Protein AF-A0A392QX19-F1 (afdb_monomer)

Radius of gyration: 12.13 Å; Cα contacts (8 Å, |Δi|>4): 17; chains: 1; bounding box: 25×15×27 Å

Organism: NCBI:txid97028

Mean predicted aligned error: 6.83 Å

Nearest PDB structures (foldseek):
  8esq-assembly1_3  TM=8.627E-01  e=1.192E-01  Schizosaccharomyces pombe

Sequence (34 aa):
MKTIERAHMPKDLWERVKLPRNYEQALEVIDKHL

Foldseek 3Di:
DQDPVCPVPPVPRDDDDDADPDPVSSVVVVVVVD

Structure (mmCIF, N/CA/C/O backbone):
data_AF-A0A392QX19-F1
#
_entry.id   AF-A0A392QX19-F1
#
loop_
_atom_site.group_PDB
_atom_site.id
_atom_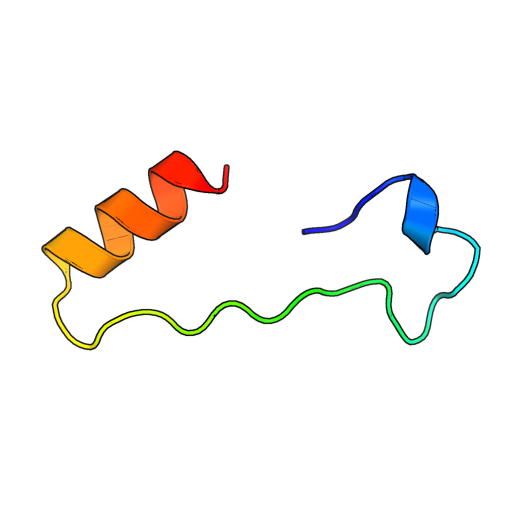site.type_symbol
_atom_site.label_atom_id
_atom_site.label_alt_id
_atom_site.label_comp_id
_atom_site.label_asym_id
_atom_site.label_entity_id
_atom_site.label_seq_id
_atom_site.pdbx_PDB_ins_code
_atom_site.Cartn_x
_atom_site.Cartn_y
_atom_site.Cartn_z
_atom_site.occupancy
_atom_site.B_iso_or_equiv
_atom_site.auth_seq_id
_atom_site.auth_comp_id
_atom_site.auth_asym_id
_atom_site.auth_atom_id
_atom_site.pdbx_PDB_model_num
ATOM 1 N N . MET A 1 1 ? 5.083 -2.601 -4.0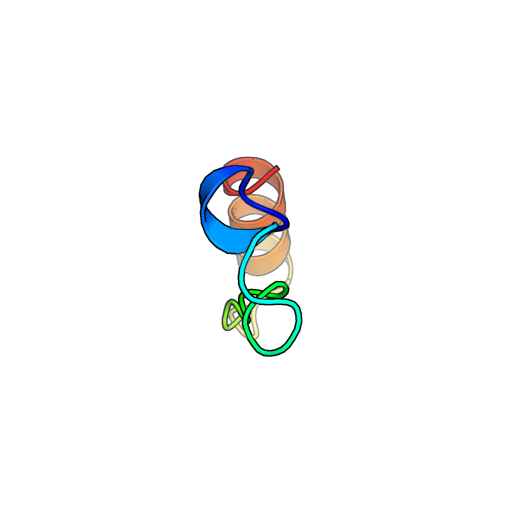83 1.00 61.84 1 MET A N 1
ATOM 2 C CA . MET A 1 1 ? 6.430 -2.008 -4.150 1.00 61.84 1 MET A CA 1
ATOM 3 C C . MET A 1 1 ? 7.071 -2.392 -5.478 1.00 61.84 1 MET A C 1
ATOM 5 O O . MET A 1 1 ? 6.705 -3.432 -6.013 1.00 61.84 1 MET A O 1
ATOM 9 N N . LYS A 1 2 ? 7.949 -1.554 -6.043 1.00 58.19 2 LYS A N 1
ATOM 10 C CA . LYS A 1 2 ? 8.749 -1.923 -7.223 1.00 58.19 2 LYS A CA 1
ATOM 11 C C . LYS A 1 2 ? 10.073 -2.495 -6.732 1.00 58.19 2 LYS A C 1
ATOM 13 O O . LYS A 1 2 ? 11.020 -1.751 -6.504 1.00 58.19 2 LYS A O 1
ATOM 18 N N . THR A 1 3 ? 10.118 -3.798 -6.513 1.00 67.19 3 THR A N 1
ATOM 19 C CA . THR A 1 3 ? 11.335 -4.473 -6.051 1.00 67.19 3 THR A CA 1
ATOM 20 C C . THR A 1 3 ? 12.285 -4.670 -7.235 1.00 67.19 3 THR A C 1
ATOM 22 O O . THR A 1 3 ? 11.830 -5.047 -8.318 1.00 67.19 3 THR A O 1
ATOM 25 N N . ILE A 1 4 ? 13.595 -4.442 -7.046 1.00 62.19 4 ILE A N 1
ATOM 26 C CA . ILE A 1 4 ? 14.633 -4.666 -8.082 1.00 62.19 4 ILE A CA 1
ATOM 27 C C . ILE A 1 4 ? 14.515 -6.078 -8.679 1.00 62.19 4 ILE A C 1
ATOM 29 O O . ILE A 1 4 ? 14.650 -6.268 -9.886 1.00 62.19 4 ILE A O 1
ATOM 33 N N . GLU A 1 5 ? 14.162 -7.052 -7.842 1.00 63.78 5 GLU A N 1
ATOM 34 C CA . GLU A 1 5 ? 13.988 -8.454 -8.215 1.00 63.78 5 GLU A CA 1
ATOM 35 C C . GLU A 1 5 ? 12.879 -8.669 -9.245 1.00 63.78 5 GLU A C 1
ATOM 37 O O . GLU A 1 5 ? 12.936 -9.636 -9.989 1.00 63.78 5 GLU A O 1
ATOM 42 N N . ARG A 1 6 ? 11.895 -7.769 -9.357 1.00 65.94 6 ARG A N 1
ATOM 43 C CA . ARG A 1 6 ? 10.782 -7.891 -10.316 1.00 65.94 6 ARG A CA 1
ATOM 44 C C . ARG A 1 6 ? 10.941 -7.045 -11.571 1.00 65.94 6 ARG A C 1
ATOM 46 O O . ARG A 1 6 ? 10.081 -7.089 -12.445 1.00 65.94 6 ARG A O 1
ATOM 53 N N . ALA A 1 7 ? 12.049 -6.320 -11.716 1.00 66.88 7 ALA A N 1
ATOM 54 C CA . ALA A 1 7 ? 12.312 -5.517 -12.910 1.00 66.88 7 ALA A CA 1
ATOM 55 C C . ALA A 1 7 ? 12.385 -6.364 -14.198 1.00 66.88 7 ALA A C 1
ATOM 57 O O . ALA A 1 7 ? 12.078 -5.868 -15.279 1.00 66.88 7 ALA A O 1
ATOM 58 N N . HIS A 1 8 ? 12.734 -7.651 -14.078 1.00 75.56 8 HIS A N 1
ATOM 59 C CA . HIS A 1 8 ? 12.795 -8.593 -15.198 1.00 75.56 8 HIS A CA 1
ATOM 60 C C . HIS A 1 8 ? 11.425 -9.177 -15.602 1.00 75.56 8 HIS A C 1
ATOM 62 O O . HIS A 1 8 ? 11.304 -9.760 -16.678 1.00 75.56 8 HIS A O 1
ATOM 68 N N . MET A 1 9 ? 10.386 -9.008 -14.775 1.00 74.94 9 MET A N 1
ATOM 69 C CA . MET A 1 9 ? 9.021 -9.484 -15.025 1.00 74.94 9 MET A CA 1
ATOM 70 C C . MET A 1 9 ? 8.030 -8.309 -14.935 1.00 74.94 9 MET A C 1
ATOM 72 O O . MET A 1 9 ? 7.417 -8.078 -13.891 1.00 74.94 9 MET A O 1
ATOM 76 N N . PRO A 1 10 ? 7.815 -7.561 -16.038 1.00 73.94 10 PRO A N 1
ATOM 77 C CA . PRO A 1 10 ? 7.002 -6.340 -16.031 1.00 73.94 10 PRO A CA 1
ATOM 78 C C . PRO A 1 10 ? 5.527 -6.573 -15.665 1.00 73.94 10 PRO A C 1
ATOM 80 O O . PRO A 1 10 ? 4.845 -5.641 -15.243 1.00 73.94 10 PRO A O 1
ATOM 83 N N . LYS A 1 11 ? 5.039 -7.814 -15.784 1.00 76.88 11 LYS A N 1
ATOM 84 C CA . LYS A 1 11 ? 3.683 -8.216 -15.387 1.00 76.88 11 LYS A CA 1
ATOM 85 C C . LYS A 1 11 ? 3.477 -8.207 -13.865 1.00 76.88 11 LYS A C 1
ATOM 87 O O . LYS A 1 11 ? 2.383 -7.884 -13.414 1.00 76.88 11 LYS A O 1
ATOM 92 N N . ASP A 1 12 ? 4.523 -8.497 -13.093 1.00 72.50 12 ASP A N 1
ATOM 93 C CA . ASP A 1 12 ? 4.464 -8.663 -11.632 1.00 72.50 12 ASP A CA 1
ATOM 94 C C . ASP A 1 12 ? 5.164 -7.524 -10.876 1.00 72.50 12 ASP A C 1
ATOM 96 O O . ASP A 1 12 ? 5.357 -7.589 -9.660 1.00 72.50 12 ASP A O 1
ATOM 100 N N . LEU A 1 13 ? 5.504 -6.450 -11.596 1.00 71.62 13 LEU A N 1
ATOM 101 C CA . LEU A 1 13 ? 6.228 -5.282 -11.094 1.00 71.62 13 LEU A CA 1
ATOM 102 C C . LEU A 1 13 ? 5.544 -4.610 -9.890 1.00 71.62 13 LEU A C 1
ATOM 104 O O . LEU A 1 13 ? 6.206 -3.951 -9.091 1.00 71.62 13 LEU A O 1
ATOM 108 N N . TRP A 1 14 ? 4.223 -4.752 -9.768 1.00 77.06 14 TRP A N 1
ATOM 109 C CA . TRP A 1 14 ? 3.423 -4.093 -8.743 1.00 77.06 14 TRP A CA 1
ATOM 110 C C . TRP A 1 14 ? 2.867 -5.086 -7.728 1.00 77.06 14 TRP A C 1
ATOM 112 O O . TRP A 1 14 ? 2.011 -5.912 -8.036 1.00 77.06 14 TRP A O 1
ATOM 122 N N . GLU A 1 15 ? 3.290 -4.941 -6.477 1.00 75.19 15 GLU A N 1
ATOM 123 C CA . GLU A 1 15 ? 2.670 -5.646 -5.354 1.00 75.19 15 GLU A CA 1
ATOM 124 C C . GLU A 1 15 ? 1.447 -4.910 -4.822 1.00 75.19 15 GLU A C 1
ATOM 126 O O . GLU A 1 15 ? 1.499 -3.706 -4.562 1.00 75.19 15 GLU A O 1
ATOM 131 N N . ARG A 1 16 ? 0.360 -5.659 -4.623 1.00 80.56 16 ARG A N 1
ATOM 132 C CA . ARG A 1 16 ? -0.881 -5.169 -4.021 1.00 80.56 16 ARG A CA 1
ATOM 133 C C . ARG A 1 16 ? -0.878 -5.515 -2.536 1.00 80.56 16 ARG A C 1
ATOM 135 O O . ARG A 1 16 ? -0.874 -6.691 -2.186 1.00 80.56 16 ARG A O 1
ATOM 142 N N . VAL A 1 17 ? -0.942 -4.500 -1.679 1.00 81.12 17 VAL A N 1
ATOM 143 C CA . VAL A 1 17 ? -1.098 -4.664 -0.227 1.00 81.12 17 VAL A CA 1
ATOM 144 C C . VAL A 1 17 ? -2.540 -4.317 0.140 1.00 81.12 17 VAL A C 1
ATOM 146 O O . VAL A 1 17 ? -3.078 -3.309 -0.320 1.00 81.12 17 VAL A O 1
ATOM 149 N N . LYS A 1 18 ? -3.206 -5.175 0.922 1.00 81.19 18 LYS A N 1
ATOM 150 C CA . LYS A 1 18 ? -4.556 -4.890 1.427 1.00 81.19 18 LYS A CA 1
ATOM 151 C C . LYS A 1 18 ? -4.444 -3.936 2.609 1.00 81.19 18 LYS A C 1
ATOM 153 O O . LYS A 1 18 ? -3.879 -4.304 3.633 1.00 81.19 18 LYS A O 1
ATOM 158 N N . LEU A 1 19 ? -5.008 -2.741 2.467 1.00 82.56 19 LEU A N 1
ATOM 159 C CA . LEU A 1 19 ? -5.084 -1.785 3.564 1.00 82.56 19 LEU A CA 1
ATOM 160 C C . LEU A 1 19 ? -6.290 -2.101 4.462 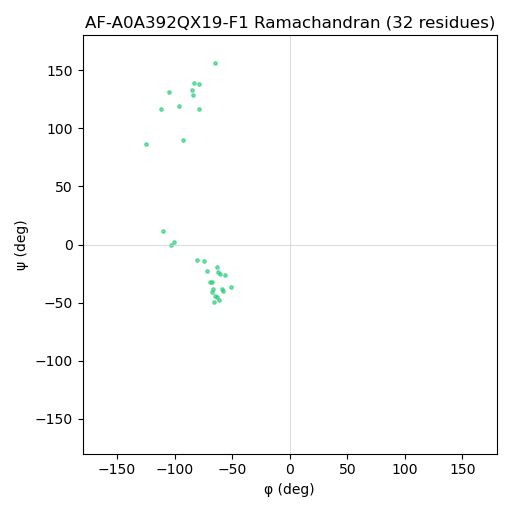1.00 82.56 19 LEU A C 1
ATOM 162 O O . LEU A 1 19 ? -7.360 -2.455 3.950 1.00 82.56 19 LEU A O 1
ATOM 166 N N . PRO A 1 20 ? -6.132 -1.994 5.791 1.00 82.81 20 PRO A N 1
ATOM 167 C CA . PRO A 1 20 ? -7.249 -2.086 6.716 1.00 82.81 20 PRO A CA 1
ATOM 168 C C . PRO A 1 20 ? -8.217 -0.915 6.505 1.00 82.81 20 PRO A C 1
ATOM 170 O O . PRO A 1 20 ? -7.861 0.143 5.995 1.00 82.81 20 PRO A O 1
ATOM 173 N N . ARG A 1 21 ? -9.476 -1.110 6.906 1.00 82.06 21 ARG A N 1
ATOM 174 C CA . ARG A 1 21 ? -10.549 -0.113 6.740 1.00 82.06 21 ARG A CA 1
ATOM 175 C C . ARG A 1 21 ? -10.435 1.053 7.732 1.00 82.06 21 ARG A C 1
ATOM 177 O O .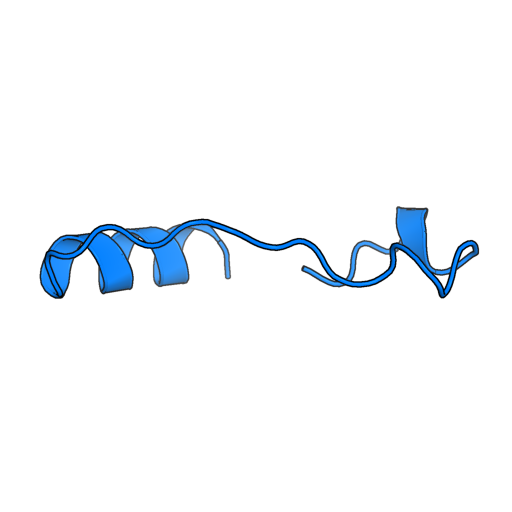 ARG A 1 21 ? -11.111 2.061 7.558 1.00 82.06 21 ARG A O 1
ATOM 184 N N . ASN A 1 22 ? -9.609 0.890 8.767 1.00 87.25 22 ASN A N 1
ATOM 185 C CA . ASN A 1 22 ? -9.299 1.925 9.741 1.00 87.25 22 ASN A CA 1
ATOM 186 C C . ASN A 1 22 ? -8.177 2.828 9.207 1.00 87.25 22 ASN A C 1
ATOM 188 O O . ASN A 1 22 ? -7.131 2.331 8.794 1.00 87.25 22 ASN A O 1
ATOM 192 N N . TYR A 1 23 ? -8.406 4.140 9.225 1.00 82.38 23 TYR A N 1
ATOM 193 C CA . TYR A 1 23 ? -7.525 5.140 8.625 1.00 82.38 23 TYR A CA 1
ATOM 194 C C . TYR A 1 23 ? -6.155 5.212 9.313 1.00 82.38 23 TYR A C 1
ATOM 196 O O . TYR A 1 23 ? -5.134 5.206 8.633 1.00 82.38 23 TYR A O 1
ATOM 204 N N . GLU A 1 24 ? -6.124 5.194 10.648 1.00 84.69 24 GLU A N 1
ATOM 205 C CA . GLU A 1 24 ? -4.870 5.232 11.418 1.00 84.69 24 GLU A CA 1
ATOM 206 C C . GLU A 1 24 ? -4.003 4.000 11.142 1.00 84.69 24 GLU A C 1
ATOM 208 O O . GLU A 1 24 ? -2.823 4.117 10.829 1.00 84.69 24 GLU A O 1
ATOM 213 N N . GLN A 1 25 ? -4.618 2.815 11.133 1.00 82.56 25 GLN A N 1
ATOM 214 C CA . GLN A 1 25 ? -3.907 1.572 10.826 1.00 82.56 25 GLN A CA 1
ATOM 215 C C . GLN A 1 25 ? -3.448 1.520 9.365 1.00 82.56 25 GLN A C 1
ATOM 217 O O . GLN A 1 25 ? -2.424 0.915 9.061 1.00 82.56 25 GLN A O 1
ATOM 222 N N . ALA A 1 26 ? -4.197 2.125 8.439 1.00 84.38 26 ALA A N 1
ATOM 223 C CA . ALA A 1 26 ? -3.785 2.208 7.044 1.00 84.38 26 ALA A CA 1
ATOM 224 C C . ALA A 1 26 ? -2.553 3.108 6.888 1.00 84.38 26 ALA A C 1
ATOM 226 O O . ALA A 1 26 ? -1.639 2.730 6.161 1.00 84.38 26 ALA A O 1
ATOM 227 N N . LEU A 1 27 ? -2.503 4.240 7.599 1.00 86.69 27 LEU A N 1
ATOM 228 C CA . LEU A 1 27 ? -1.329 5.113 7.637 1.00 86.69 27 LEU A CA 1
ATOM 229 C C . LEU A 1 27 ? -0.107 4.393 8.215 1.00 86.69 27 LEU A C 1
ATOM 231 O O . LEU A 1 27 ? 0.925 4.372 7.556 1.00 86.69 27 LEU A O 1
ATOM 235 N N . GLU A 1 28 ? -0.238 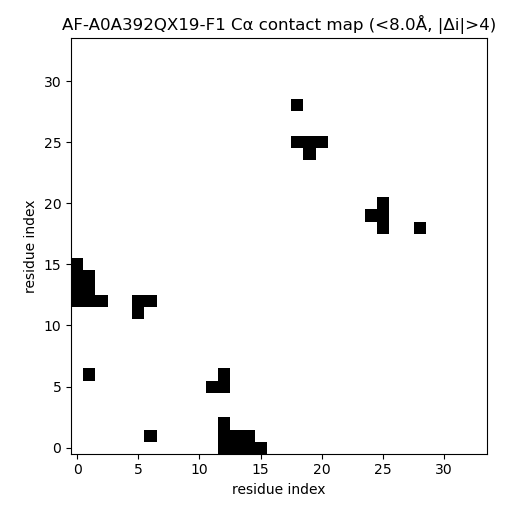3.705 9.354 1.00 85.88 28 GLU A N 1
ATOM 236 C CA . GLU A 1 28 ? 0.869 2.919 9.927 1.00 85.88 28 GLU A CA 1
ATOM 237 C C . GLU A 1 28 ? 1.388 1.841 8.967 1.00 85.88 28 GLU A C 1
ATOM 239 O O . GLU A 1 28 ? 2.592 1.610 8.858 1.00 85.88 28 GLU A O 1
ATOM 244 N N . VAL A 1 29 ? 0.486 1.162 8.250 1.00 82.38 29 VAL A N 1
ATOM 245 C CA . VAL A 1 29 ? 0.868 0.154 7.255 1.00 82.38 29 VAL A CA 1
ATOM 246 C C . VAL A 1 29 ? 1.598 0.797 6.078 1.00 82.38 29 VAL A C 1
ATOM 248 O O . VAL A 1 29 ? 2.549 0.193 5.588 1.00 82.38 2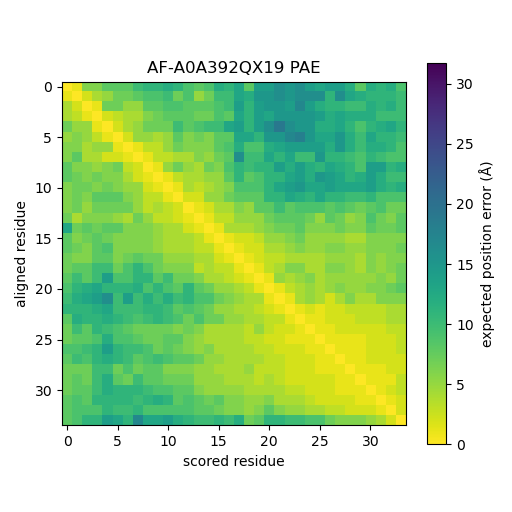9 VAL A O 1
ATOM 251 N N . ILE A 1 30 ? 1.185 1.986 5.631 1.00 83.31 30 ILE A N 1
ATOM 252 C CA . ILE A 1 30 ? 1.857 2.723 4.553 1.00 83.31 30 ILE A CA 1
ATOM 253 C C . ILE A 1 30 ? 3.255 3.152 4.999 1.00 83.31 30 ILE A C 1
ATOM 255 O O . ILE A 1 30 ? 4.205 2.846 4.287 1.00 83.31 30 ILE A O 1
ATOM 259 N N . ASP A 1 31 ? 3.392 3.765 6.176 1.00 82.12 31 ASP A N 1
ATOM 260 C CA . ASP A 1 31 ? 4.687 4.171 6.742 1.00 82.12 31 ASP A CA 1
ATOM 261 C C . ASP A 1 31 ? 5.634 2.980 6.927 1.00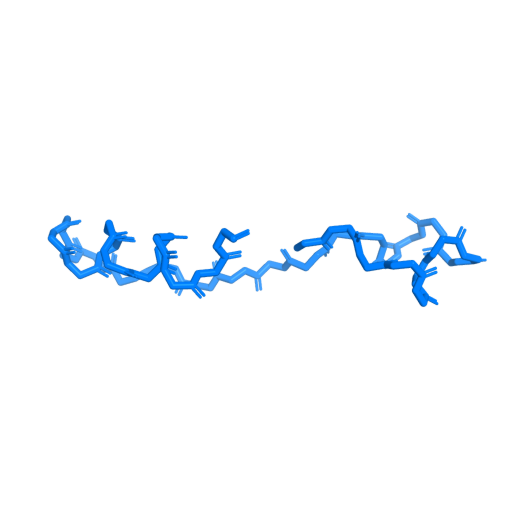 82.12 31 ASP A C 1
ATOM 263 O O . ASP A 1 31 ? 6.822 3.067 6.640 1.00 82.12 31 ASP A O 1
ATOM 267 N N . LYS A 1 32 ? 5.109 1.824 7.346 1.00 79.69 32 LYS A N 1
ATOM 268 C CA . LYS A 1 32 ? 5.906 0.600 7.511 1.00 79.69 32 LYS A CA 1
ATOM 269 C C . LYS A 1 32 ? 6.341 -0.040 6.185 1.00 79.69 32 LYS A C 1
ATOM 271 O O . LYS A 1 32 ? 7.278 -0.835 6.184 1.00 79.69 32 LYS A O 1
ATOM 276 N N . HIS A 1 33 ? 5.628 0.231 5.090 1.00 73.06 33 HIS A N 1
ATOM 277 C CA . HIS A 1 33 ? 5.913 -0.317 3.756 1.00 73.06 33 HIS A CA 1
ATOM 278 C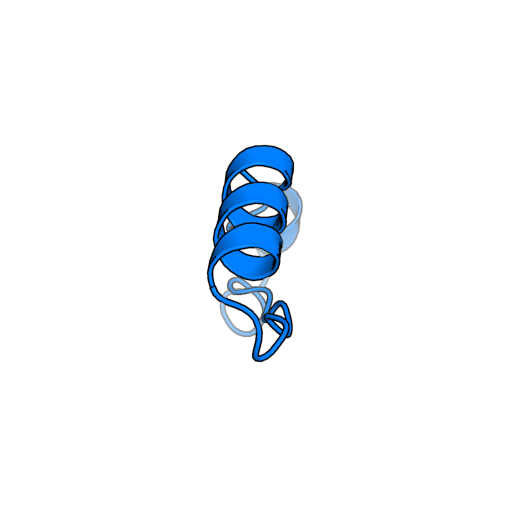 C . HIS A 1 33 ? 6.599 0.690 2.819 1.00 73.06 33 HIS A C 1
ATOM 280 O O . HIS A 1 33 ? 6.838 0.337 1.661 1.00 73.06 33 HIS A O 1
ATOM 286 N N . LEU A 1 34 ? 6.861 1.919 3.275 1.00 68.75 34 LEU A N 1
ATOM 287 C CA . LEU A 1 34 ? 7.638 2.925 2.550 1.00 68.75 34 LEU A CA 1
ATOM 288 C C . LEU A 1 34 ? 9.140 2.665 2.724 1.00 68.75 34 LEU A C 1
ATOM 290 O O . LEU A 1 34 ? 9.858 2.806 1.709 1.00 68.75 34 LEU A O 1
#

pLDDT: mean 76.39, std 7.91, range [58.19, 87.25]

Secondary structure (DSSP, 8-state):
---GGGTT-TTS-----PPPSSHHHHHHHHHHH-

Solvent-accessible surface area (backbone atoms only — not comparable to full-atom values): 2266 Å² total; per-residue (Å²): 86,79,50,80,87,30,69,87,42,76,90,62,33,70,57,86,78,87,70,60,93,47,66,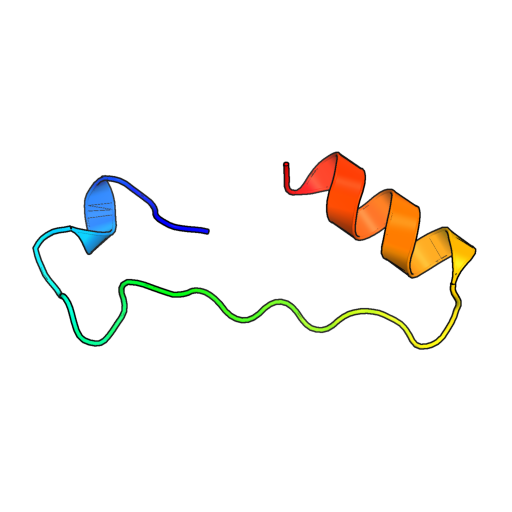70,60,30,50,53,52,48,66,73,70,107